Protein AF-A0A5N6RNC7-F1 (afdb_monomer)

Mean predicted aligned error: 12.16 Å

Solvent-accessible surface area (backbone atoms only — not comparable to full-atom values): 7856 Å² total; per-residue (Å²): 132,81,64,52,50,65,52,98,87,67,53,76,30,74,27,64,69,56,45,44,51,73,52,44,59,46,76,66,40,35,49,49,52,51,48,53,55,50,59,54,57,72,73,46,53,91,43,63,34,39,77,50,73,73,43,45,86,49,50,67,60,54,50,54,53,50,51,54,52,48,54,54,50,42,53,72,77,37,73,80,65,56,96,82,65,86,80,82,75,81,90,76,73,96,59,84,92,70,69,70,79,65,77,71,85,77,83,78,87,80,93,68,89,74,90,75,81,87,88,134

pLDDT: mean 70.84, std 22.64, range [21.64, 94.19]

InterPro domains:
  IPR008576 Alpha-N-methyltransferase NTM1 [PF05891] (30-89)
  IPR008576 Alpha-N-methyltransferase NTM1 [PTHR12753] (1-92)
  IPR029063 S-adenosyl-L-methionine-dependent methyltransferase superfamily [G3DSA:3.40.50.150] (24-92)

Secondary structure (DSSP, 8-state):
-PPPEE-TT--EESSHHHHHHHHHSSHHHHHHHHHHHHHHHHTS-SSHHHHTTT-GGGHHHHHHHHHHHHHHHHHHH-TT--TT-----SS-----S----S------------------

Radius of gyration: 20.48 Å; Cα contacts (8 Å, |Δi|>4): 55; chains: 1; bounding box: 55×36×45 Å

Nearest PDB structures (foldseek):
  2ex4-assembly1_B  TM=9.506E-01  e=2.860E-02  Homo sapiens

Organism: NCBI:txid176857

Structure (mmCIF, N/CA/C/O backbone):
data_AF-A0A5N6RNC7-F1
#
_entry.id   AF-A0A5N6RNC7-F1
#
loop_
_atom_site.group_PDB
_atom_site.id
_atom_site.type_symbol
_atom_site.label_atom_id
_atom_site.label_alt_id
_atom_site.label_comp_id
_atom_site.label_asym_id
_atom_site.label_entity_id
_atom_site.label_seq_id
_atom_site.pdbx_PDB_ins_code
_atom_site.Cartn_x
_atom_site.Cartn_y
_atom_site.Cartn_z
_atom_site.occupancy
_atom_site.B_iso_or_equiv
_atom_site.auth_seq_id
_atom_site.auth_comp_id
_atom_site.auth_asym_id
_atom_site.auth_atom_id
_atom_site.pdbx_PDB_model_num
ATOM 1 N N . MET A 1 1 ? 18.535 -15.453 7.097 1.00 55.47 1 MET A N 1
ATOM 2 C CA . MET A 1 1 ? 18.580 -16.015 5.733 1.00 55.47 1 MET A CA 1
ATOM 3 C C . MET A 1 1 ? 18.005 -14.946 4.835 1.00 55.47 1 MET A C 1
ATOM 5 O O . MET A 1 1 ? 16.900 -14.507 5.124 1.00 55.47 1 MET A O 1
ATOM 9 N N . GLU A 1 2 ? 18.762 -14.450 3.859 1.00 65.06 2 GLU A N 1
ATOM 10 C CA . GLU A 1 2 ? 18.192 -13.505 2.896 1.00 65.06 2 GLU A CA 1
ATOM 11 C C . GLU A 1 2 ? 17.291 -14.267 1.933 1.00 65.06 2 GLU A C 1
ATOM 13 O O . GLU A 1 2 ? 17.644 -15.354 1.471 1.00 65.06 2 GLU A O 1
ATOM 18 N N . VAL A 1 3 ? 16.089 -13.739 1.731 1.00 81.94 3 VAL A N 1
ATOM 19 C CA . VAL A 1 3 ? 15.048 -14.371 0.928 1.00 81.94 3 VAL A CA 1
ATOM 20 C C . VAL A 1 3 ? 15.084 -13.719 -0.449 1.00 81.94 3 VAL A C 1
ATOM 22 O O . VAL A 1 3 ? 14.960 -12.500 -0.563 1.00 81.94 3 VAL A O 1
ATOM 25 N N . GLY A 1 4 ? 15.302 -14.531 -1.481 1.00 90.38 4 GLY A N 1
ATOM 26 C CA . GLY A 1 4 ? 15.194 -14.089 -2.869 1.00 90.38 4 GLY A CA 1
ATOM 27 C C . GLY A 1 4 ? 13.742 -13.855 -3.281 1.00 90.38 4 GLY A C 1
ATOM 28 O O . GLY A 1 4 ? 12.807 -14.238 -2.578 1.00 90.38 4 GLY A O 1
ATOM 29 N N . GLY A 1 5 ? 13.548 -13.247 -4.446 1.00 90.88 5 GLY A N 1
ATOM 30 C CA . GLY A 1 5 ? 12.220 -12.967 -4.988 1.00 90.88 5 GLY A CA 1
ATOM 31 C C . GLY A 1 5 ? 12.234 -12.818 -6.502 1.00 90.88 5 GLY A C 1
ATOM 32 O O . GLY A 1 5 ? 13.289 -12.882 -7.135 1.00 90.88 5 GLY A O 1
ATOM 33 N N . SER A 1 6 ? 11.059 -12.617 -7.089 1.00 90.06 6 SER A N 1
ATOM 34 C CA . SER A 1 6 ? 10.913 -12.346 -8.518 1.00 90.06 6 SER A CA 1
ATOM 35 C C . SER A 1 6 ? 9.925 -11.220 -8.781 1.00 90.06 6 SER A C 1
ATOM 37 O O . SER A 1 6 ? 9.007 -11.006 -7.990 1.00 90.06 6 SER A O 1
ATOM 39 N N . ASP A 1 7 ? 10.098 -10.523 -9.901 1.00 89.62 7 ASP A N 1
ATOM 40 C CA . ASP A 1 7 ? 9.097 -9.580 -10.398 1.00 89.62 7 ASP A CA 1
ATOM 41 C C . ASP A 1 7 ? 7.994 -10.287 -11.210 1.00 89.62 7 ASP A C 1
ATOM 43 O O . ASP A 1 7 ? 8.052 -11.492 -11.478 1.00 89.62 7 ASP A O 1
ATOM 47 N N . SER A 1 8 ? 6.983 -9.524 -11.626 1.00 88.44 8 SER A N 1
ATOM 48 C CA . SER A 1 8 ? 5.860 -10.025 -12.429 1.00 88.44 8 SER A CA 1
ATOM 49 C C . SER A 1 8 ? 6.256 -10.484 -13.841 1.00 88.44 8 SER A C 1
ATOM 51 O O . SER A 1 8 ? 5.488 -11.200 -14.476 1.00 88.44 8 SER A O 1
ATOM 53 N N . ASN A 1 9 ? 7.444 -10.107 -14.331 1.00 90.19 9 ASN A N 1
ATOM 54 C CA . ASN A 1 9 ? 7.997 -10.565 -15.610 1.00 90.19 9 ASN A CA 1
ATOM 55 C C . ASN A 1 9 ? 8.834 -11.849 -15.452 1.00 90.19 9 ASN A C 1
ATOM 57 O O . ASN A 1 9 ? 9.411 -12.340 -16.423 1.00 90.19 9 ASN A O 1
ATOM 61 N N . GLY A 1 10 ? 8.921 -12.396 -14.235 1.00 88.00 10 GLY A N 1
ATOM 62 C CA . GLY A 1 10 ? 9.683 -13.602 -13.925 1.00 88.00 10 GLY A CA 1
ATOM 63 C C . GLY A 1 10 ? 11.185 -13.368 -13.753 1.00 88.00 10 GLY A C 1
ATOM 64 O O . GLY A 1 10 ? 11.943 -14.338 -13.656 1.00 88.00 10 GLY A O 1
ATOM 65 N N . ARG A 1 11 ? 11.649 -12.113 -13.692 1.00 89.25 11 ARG A N 1
ATOM 66 C CA . ARG A 1 11 ? 13.052 -11.811 -13.388 1.00 89.25 11 ARG A CA 1
ATOM 67 C C . ARG A 1 11 ? 13.324 -12.134 -11.925 1.00 89.25 11 ARG A C 1
ATOM 69 O O . ARG A 1 11 ? 12.586 -11.702 -11.047 1.00 89.25 11 ARG A O 1
ATOM 76 N N . GLN A 1 12 ? 14.394 -12.880 -11.669 1.00 93.06 12 GLN A N 1
ATOM 77 C CA . GLN A 1 12 ? 14.766 -13.322 -10.325 1.00 93.06 12 GLN A CA 1
ATOM 78 C C . GLN A 1 12 ? 15.829 -12.416 -9.701 1.00 93.06 12 GLN A C 1
ATOM 80 O O . GLN A 1 12 ? 16.753 -11.968 -10.382 1.00 93.06 12 GLN A O 1
ATOM 85 N N . PHE A 1 13 ? 15.721 -12.223 -8.390 1.00 89.69 13 PHE A N 1
ATOM 86 C CA . PHE A 1 13 ? 16.663 -11.493 -7.550 1.00 89.69 13 PHE A CA 1
ATOM 87 C C . PHE A 1 13 ? 17.080 -12.373 -6.373 1.00 89.69 13 PHE A C 1
ATOM 89 O O . PHE A 1 13 ? 16.247 -13.032 -5.744 1.00 89.69 13 PHE A O 1
ATOM 96 N N . LYS A 1 14 ? 18.375 -12.382 -6.058 1.00 90.31 14 LYS A N 1
ATOM 97 C CA . LYS A 1 14 ? 18.936 -13.183 -4.962 1.00 90.31 14 LYS A CA 1
ATOM 98 C C . LYS A 1 14 ? 18.527 -12.641 -3.597 1.00 90.31 14 LYS A C 1
ATOM 100 O O . LYS A 1 14 ? 18.362 -13.427 -2.670 1.00 90.31 14 LYS A O 1
ATOM 105 N N . ASN A 1 15 ? 18.386 -11.321 -3.488 1.00 88.94 15 ASN A N 1
ATOM 106 C CA . ASN A 1 15 ? 17.959 -10.610 -2.288 1.00 88.94 15 ASN A CA 1
ATOM 107 C C . ASN A 1 15 ? 17.358 -9.235 -2.628 1.00 88.94 15 ASN A C 1
ATOM 109 O O . ASN A 1 15 ? 17.347 -8.803 -3.788 1.00 88.94 15 ASN A O 1
ATOM 113 N N . ALA A 1 16 ? 16.845 -8.549 -1.605 1.00 88.25 16 ALA A N 1
ATOM 114 C CA . ALA A 1 16 ? 16.222 -7.238 -1.752 1.00 88.25 16 ALA A CA 1
ATOM 115 C C . ALA A 1 16 ? 17.233 -6.167 -2.192 1.00 88.25 16 ALA A C 1
ATOM 117 O O . ALA A 1 16 ? 16.896 -5.291 -2.982 1.00 88.25 16 ALA A O 1
ATOM 118 N N . GLU A 1 17 ? 18.480 -6.245 -1.734 1.00 90.88 17 GLU A N 1
ATOM 119 C CA . GLU A 1 17 ? 19.554 -5.300 -2.044 1.00 90.88 17 GLU A CA 1
ATOM 120 C C . GLU A 1 17 ? 19.898 -5.310 -3.537 1.00 90.88 17 GLU A C 1
ATOM 122 O O . GLU A 1 17 ? 20.183 -4.266 -4.128 1.00 90.88 17 GLU A O 1
ATOM 127 N N . GLU A 1 18 ? 19.889 -6.489 -4.165 1.00 91.44 18 GLU A N 1
ATOM 128 C CA . GLU A 1 18 ? 20.054 -6.636 -5.608 1.00 91.44 18 GLU A CA 1
ATOM 129 C C . GLU A 1 18 ? 18.889 -6.010 -6.375 1.00 91.44 18 GLU A C 1
ATOM 131 O O . GLU A 1 18 ? 19.136 -5.255 -7.317 1.00 91.44 18 GLU A O 1
ATOM 136 N N . MET A 1 19 ? 17.649 -6.256 -5.940 1.00 92.69 19 MET A N 1
ATOM 137 C CA . MET A 1 19 ? 16.457 -5.655 -6.544 1.00 92.69 19 MET A CA 1
ATOM 138 C C . MET A 1 19 ? 16.485 -4.126 -6.436 1.00 92.69 19 MET A C 1
ATOM 140 O O . MET A 1 19 ? 16.347 -3.437 -7.446 1.00 92.69 19 MET A O 1
ATOM 144 N N . TRP A 1 20 ? 16.768 -3.577 -5.251 1.00 90.75 20 TRP A N 1
ATOM 145 C CA . TRP A 1 20 ? 16.804 -2.128 -5.039 1.00 90.75 20 TRP A CA 1
ATOM 146 C C . TRP A 1 20 ? 17.909 -1.435 -5.827 1.00 90.75 20 TRP A C 1
ATOM 148 O O . TRP A 1 20 ? 17.692 -0.346 -6.356 1.00 90.75 20 TRP A O 1
ATOM 158 N N . ARG A 1 21 ? 19.083 -2.060 -5.955 1.00 92.88 21 ARG A N 1
ATOM 159 C CA . ARG A 1 21 ? 20.168 -1.530 -6.790 1.00 92.88 21 ARG A CA 1
ATOM 160 C C . ARG A 1 21 ? 19.780 -1.492 -8.269 1.00 92.88 21 ARG A C 1
ATOM 162 O O . ARG A 1 21 ? 20.167 -0.561 -8.972 1.00 92.88 21 ARG A O 1
ATOM 169 N N . ASP A 1 22 ? 19.032 -2.485 -8.738 1.00 90.50 22 ASP A N 1
ATOM 170 C CA . ASP A 1 22 ? 18.571 -2.545 -10.121 1.00 90.50 22 ASP A CA 1
ATOM 171 C C . ASP A 1 22 ? 17.456 -1.535 -10.417 1.00 90.50 22 ASP A C 1
ATOM 173 O O . ASP A 1 22 ? 17.561 -0.830 -11.419 1.00 90.50 22 ASP A O 1
ATOM 177 N N . GLN A 1 23 ? 16.458 -1.434 -9.531 1.00 87.38 23 GLN A N 1
ATOM 178 C CA . GLN A 1 23 ? 15.222 -0.661 -9.720 1.00 87.38 23 GLN A CA 1
ATOM 179 C C . GLN A 1 23 ? 15.331 0.814 -9.303 1.00 87.38 23 GLN A C 1
ATOM 181 O O . GLN A 1 23 ? 14.676 1.669 -9.886 1.00 87.38 23 GLN A O 1
ATOM 186 N N . ALA A 1 24 ? 16.143 1.137 -8.291 1.00 90.38 24 ALA A N 1
ATOM 187 C CA . ALA A 1 24 ? 16.199 2.482 -7.704 1.00 90.38 24 ALA A CA 1
ATOM 188 C C . ALA A 1 24 ? 17.602 2.880 -7.194 1.00 90.38 24 ALA A C 1
ATOM 190 O O . ALA A 1 24 ? 17.732 3.789 -6.371 1.00 90.38 24 ALA A O 1
ATOM 191 N N . GLY A 1 25 ? 18.656 2.198 -7.658 1.00 86.94 25 GLY A N 1
ATOM 192 C CA . GLY A 1 25 ? 20.026 2.364 -7.156 1.00 86.94 25 GLY A CA 1
ATOM 193 C C . GLY A 1 25 ? 20.712 3.677 -7.542 1.00 86.94 25 GLY A C 1
ATOM 194 O O . GLY A 1 25 ? 21.691 4.057 -6.902 1.00 86.94 25 GLY A O 1
ATOM 195 N N . ASP A 1 26 ? 20.205 4.382 -8.552 1.00 93.81 26 ASP A N 1
ATOM 196 C CA . ASP A 1 26 ? 20.687 5.700 -8.965 1.00 93.81 26 ASP A CA 1
ATOM 197 C C . ASP A 1 26 ? 19.528 6.715 -9.062 1.00 93.81 26 ASP A C 1
ATOM 199 O O . ASP A 1 26 ? 18.359 6.316 -9.120 1.00 93.81 26 ASP A O 1
ATOM 203 N N . PRO A 1 27 ? 19.810 8.035 -9.063 1.00 93.00 27 PRO A N 1
ATOM 204 C CA . PRO A 1 27 ? 18.767 9.061 -9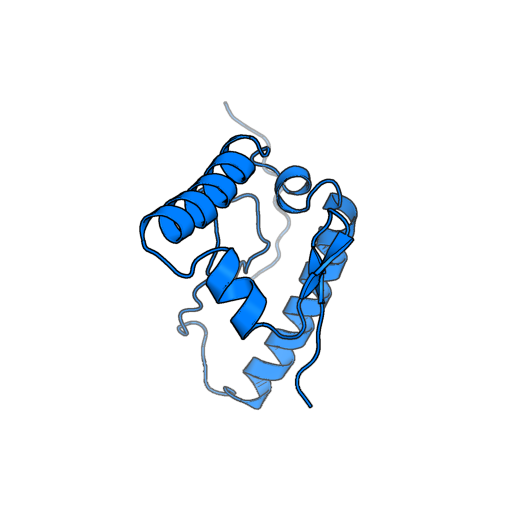.044 1.00 93.00 27 PRO A CA 1
ATOM 205 C C . PRO A 1 27 ? 17.790 9.008 -10.225 1.00 93.00 27 PRO A C 1
ATOM 207 O O . PRO A 1 27 ? 16.618 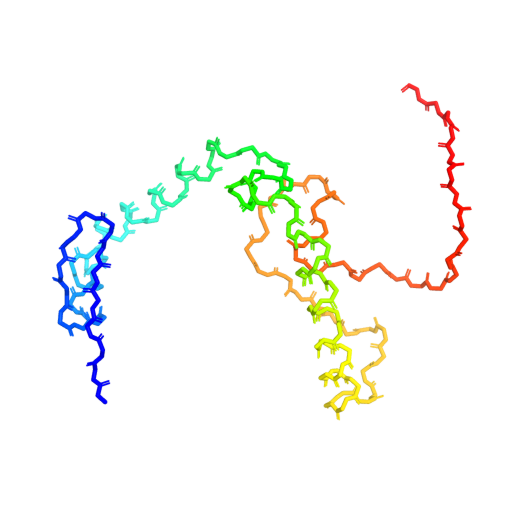9.350 -10.054 1.00 93.00 27 PRO A O 1
ATOM 210 N N . SER A 1 28 ? 18.244 8.583 -11.409 1.00 94.19 28 SER A N 1
ATOM 211 C CA . SER A 1 28 ? 17.396 8.528 -12.604 1.00 94.19 28 SER A CA 1
ATOM 212 C C . SER A 1 28 ? 16.385 7.389 -12.501 1.00 94.19 28 SER A C 1
ATOM 214 O O . SER A 1 28 ? 15.183 7.626 -12.597 1.00 94.19 28 SER A O 1
ATOM 216 N N . LYS A 1 29 ? 16.853 6.191 -12.142 1.00 89.62 29 LYS A N 1
ATOM 217 C CA . LYS A 1 29 ? 16.001 5.024 -11.900 1.00 89.62 29 LYS A CA 1
ATOM 218 C C . LYS A 1 29 ? 15.064 5.210 -10.721 1.00 89.62 29 LYS A C 1
ATOM 220 O O . LYS A 1 29 ? 13.905 4.827 -10.779 1.00 89.62 29 LYS A O 1
ATOM 225 N N . LYS A 1 30 ? 15.535 5.858 -9.653 1.00 87.19 30 LYS A N 1
ATOM 226 C CA . LYS A 1 30 ? 14.680 6.212 -8.516 1.00 87.19 30 LYS A CA 1
ATOM 227 C C . LYS A 1 30 ? 13.532 7.125 -8.952 1.00 87.19 30 LYS A C 1
ATOM 229 O O . LYS A 1 30 ? 12.406 6.941 -8.501 1.00 87.19 30 LYS A O 1
ATOM 234 N N . THR A 1 31 ? 13.808 8.094 -9.825 1.00 91.75 31 THR A N 1
ATOM 235 C CA . THR A 1 31 ? 12.771 8.975 -10.385 1.00 91.75 31 THR A CA 1
ATOM 236 C C . THR A 1 31 ? 11.780 8.176 -11.228 1.00 91.75 31 THR A C 1
ATOM 238 O O . THR A 1 31 ? 10.575 8.314 -11.030 1.00 91.75 31 THR A O 1
ATOM 241 N N . GLU A 1 32 ? 12.279 7.299 -12.101 1.00 89.88 32 GLU A N 1
ATOM 242 C CA . GLU A 1 32 ? 11.460 6.409 -12.929 1.00 89.88 32 GLU A CA 1
ATOM 243 C C . GLU A 1 32 ? 10.550 5.514 -12.070 1.00 89.88 32 GLU A C 1
ATOM 245 O O . GLU A 1 32 ? 9.332 5.530 -12.248 1.00 89.88 32 GLU A O 1
ATOM 250 N N . TRP A 1 33 ? 11.108 4.844 -11.057 1.00 87.50 33 TRP A N 1
ATOM 251 C CA . TRP A 1 33 ? 10.386 3.997 -10.103 1.00 87.50 33 TRP A CA 1
ATOM 252 C C . TRP A 1 33 ? 9.183 4.712 -9.477 1.00 87.50 33 TRP A C 1
ATOM 254 O O . TRP A 1 33 ? 8.066 4.192 -9.493 1.00 87.50 33 TRP A O 1
ATOM 264 N N . TYR A 1 34 ? 9.381 5.929 -8.960 1.00 83.81 34 TYR A N 1
ATOM 265 C CA . TYR A 1 34 ? 8.278 6.697 -8.381 1.00 83.81 34 TYR A CA 1
ATOM 266 C C . TYR A 1 34 ? 7.308 7.228 -9.439 1.00 83.81 34 TYR A C 1
ATOM 268 O O . TYR A 1 34 ? 6.103 7.224 -9.191 1.00 83.81 34 TYR A O 1
ATOM 276 N N . SER A 1 35 ? 7.789 7.643 -10.616 1.00 85.38 35 SER A N 1
ATOM 277 C CA . SER A 1 35 ? 6.907 8.106 -11.695 1.00 85.38 35 SER A CA 1
ATOM 278 C C . SER A 1 35 ? 5.994 7.003 -12.227 1.00 85.38 35 SER A C 1
ATOM 280 O O . SER A 1 35 ? 4.835 7.279 -12.514 1.00 85.38 35 SER A O 1
ATOM 282 N N . HIS A 1 36 ? 6.461 5.750 -12.281 1.00 81.81 36 HIS A N 1
ATOM 283 C CA . HIS A 1 36 ? 5.622 4.606 -12.639 1.00 81.81 36 HIS A CA 1
ATOM 284 C C . HIS A 1 36 ? 4.507 4.390 -11.615 1.00 81.81 36 HIS A C 1
ATOM 286 O O . HIS A 1 36 ? 3.359 4.168 -11.995 1.00 81.81 36 HIS A O 1
ATOM 292 N N . GLY A 1 37 ? 4.822 4.510 -10.321 1.00 80.50 37 GLY A N 1
ATOM 293 C CA . GLY A 1 37 ? 3.819 4.440 -9.259 1.00 80.50 37 GLY A CA 1
ATOM 294 C C . GLY A 1 37 ? 2.763 5.542 -9.379 1.00 80.50 37 GLY A C 1
ATOM 295 O O . GLY A 1 37 ? 1.572 5.250 -9.322 1.00 80.50 37 GLY A O 1
ATOM 296 N N . VAL A 1 38 ? 3.187 6.793 -9.589 1.00 82.44 38 VAL A N 1
ATOM 297 C CA . VAL A 1 38 ? 2.266 7.925 -9.793 1.00 82.44 38 VAL A CA 1
ATOM 298 C C . VAL A 1 38 ? 1.407 7.712 -11.039 1.00 82.44 38 VAL A C 1
ATOM 300 O O . VAL A 1 38 ? 0.186 7.756 -10.936 1.00 82.44 38 VAL A O 1
ATOM 303 N N . GLY A 1 39 ? 2.022 7.405 -12.183 1.00 79.94 39 GLY A N 1
ATOM 304 C CA . GLY A 1 39 ? 1.312 7.224 -13.450 1.00 79.94 39 GLY A CA 1
ATOM 305 C C . GLY A 1 39 ? 0.309 6.068 -13.429 1.00 79.94 39 GLY A C 1
ATOM 306 O O . GLY A 1 39 ? -0.740 6.161 -14.059 1.00 79.94 39 GLY A O 1
ATOM 307 N N . TYR A 1 40 ? 0.579 5.002 -12.667 1.00 81.75 40 TYR A N 1
ATOM 308 C CA . TYR A 1 40 ? -0.412 3.953 -12.421 1.00 81.75 40 TYR A CA 1
ATOM 309 C C . TYR A 1 40 ? -1.638 4.514 -11.688 1.00 81.75 40 TYR A C 1
ATOM 311 O O . TYR A 1 40 ? -2.758 4.380 -12.174 1.00 81.75 40 TYR A O 1
ATOM 319 N N . TRP A 1 41 ? -1.427 5.178 -10.546 1.00 82.88 41 TRP A N 1
ATOM 320 C CA . TRP A 1 41 ? -2.513 5.684 -9.701 1.00 82.88 41 TRP A CA 1
ATOM 321 C C . TRP A 1 41 ? -3.304 6.838 -10.326 1.00 82.88 41 TRP A C 1
ATOM 323 O O . TRP A 1 41 ? -4.483 6.979 -10.018 1.00 82.88 41 TRP A O 1
ATOM 333 N N . GLU A 1 42 ? -2.706 7.631 -11.219 1.00 81.88 42 GLU A N 1
ATOM 334 C CA . GLU A 1 42 ? -3.411 8.671 -11.987 1.00 81.88 42 GLU A CA 1
ATOM 335 C C . GLU A 1 42 ? -4.523 8.103 -12.881 1.00 81.88 42 GLU A C 1
ATOM 337 O O . GLU A 1 42 ? -5.524 8.776 -13.121 1.00 81.88 42 GLU A O 1
ATOM 342 N N . GLY A 1 43 ? -4.358 6.871 -13.374 1.00 79.88 43 GLY A N 1
ATOM 343 C CA . GLY A 1 43 ? -5.349 6.190 -14.209 1.00 79.88 43 GLY A CA 1
ATOM 344 C C . GLY A 1 43 ? -6.371 5.358 -13.431 1.00 79.88 43 GLY A C 1
ATOM 345 O O . GLY A 1 43 ? -7.304 4.829 -14.036 1.00 79.88 43 GLY A O 1
ATOM 346 N N . VAL A 1 44 ? -6.197 5.207 -12.115 1.00 80.00 44 VAL A N 1
ATOM 347 C CA . VAL A 1 44 ? -7.092 4.410 -11.270 1.00 80.00 44 VAL A CA 1
ATOM 348 C C . VAL A 1 44 ? -8.307 5.240 -10.870 1.00 80.00 44 VAL A C 1
ATOM 350 O O . VAL A 1 44 ? -8.186 6.394 -10.459 1.00 80.00 44 VAL A O 1
ATOM 353 N N . ASP A 1 45 ? -9.490 4.632 -10.962 1.00 81.81 45 ASP A N 1
ATOM 354 C CA . ASP A 1 45 ? -10.726 5.285 -10.550 1.00 81.81 45 ASP A CA 1
ATOM 355 C C . ASP A 1 45 ? -10.726 5.617 -9.050 1.00 81.81 45 ASP A C 1
ATOM 357 O O . ASP A 1 45 ? -10.286 4.851 -8.192 1.00 81.81 45 ASP A O 1
ATOM 361 N N . ALA A 1 46 ? -11.294 6.775 -8.752 1.00 81.94 46 ALA A N 1
ATOM 362 C CA . ALA A 1 46 ? -11.417 7.403 -7.449 1.00 81.94 46 ALA A CA 1
ATOM 363 C C . ALA A 1 46 ? -12.491 6.735 -6.557 1.00 81.94 46 ALA A C 1
ATOM 365 O O . ALA A 1 46 ? -13.225 7.412 -5.834 1.00 81.94 46 ALA A O 1
ATOM 366 N N . SER A 1 47 ? -12.603 5.407 -6.613 1.00 79.94 47 SER A N 1
ATOM 367 C CA . SER A 1 47 ? -13.648 4.606 -5.971 1.00 79.94 47 SER A CA 1
ATOM 368 C C . SER A 1 47 ? -13.070 3.495 -5.095 1.00 79.94 47 SER A C 1
ATOM 370 O O . SER A 1 47 ? -11.898 3.140 -5.203 1.00 79.94 47 SER A O 1
ATOM 372 N N . VAL A 1 48 ? -13.908 2.928 -4.215 1.00 77.56 48 VAL A N 1
ATOM 373 C CA . VAL A 1 48 ? -13.539 1.774 -3.368 1.00 77.56 48 VAL A CA 1
ATOM 374 C C . VAL A 1 48 ? -13.024 0.620 -4.227 1.00 77.56 48 VAL A C 1
ATOM 376 O O . VAL A 1 48 ? -12.008 0.015 -3.907 1.00 77.56 48 VAL A O 1
ATOM 379 N N . ASP A 1 49 ? -13.695 0.342 -5.341 1.00 80.94 49 ASP A N 1
ATOM 380 C CA . ASP A 1 49 ? -13.293 -0.736 -6.237 1.00 80.94 49 ASP A CA 1
ATOM 381 C C . ASP A 1 49 ? -11.992 -0.404 -6.982 1.00 80.94 49 ASP A C 1
ATOM 383 O O . ASP A 1 49 ? -11.116 -1.258 -7.085 1.00 80.94 49 ASP A O 1
ATOM 387 N N . GLY A 1 50 ? -11.814 0.850 -7.413 1.00 81.69 50 GLY A N 1
ATOM 388 C CA . GLY A 1 50 ? -10.583 1.316 -8.048 1.00 81.69 50 GLY A CA 1
ATOM 389 C C . GLY A 1 50 ? -9.357 1.170 -7.144 1.00 81.69 50 GLY A C 1
ATOM 390 O O . GLY A 1 50 ? -8.375 0.541 -7.541 1.00 81.69 50 GLY A O 1
ATOM 391 N N . VAL A 1 51 ? -9.414 1.669 -5.903 1.00 82.25 51 VAL A N 1
ATOM 392 C CA . VAL A 1 51 ? -8.261 1.575 -4.986 1.00 82.25 51 VAL A CA 1
ATOM 393 C C . VAL A 1 51 ? -7.971 0.154 -4.518 1.00 82.25 51 VAL A C 1
ATOM 395 O O . VAL A 1 51 ? -6.822 -0.171 -4.226 1.00 82.25 51 VAL A O 1
ATOM 398 N N . LEU A 1 52 ? -8.998 -0.696 -4.472 1.00 84.00 52 LEU A N 1
ATOM 399 C CA . LEU A 1 52 ? -8.865 -2.113 -4.151 1.00 84.00 52 LEU A CA 1
ATOM 400 C C . LEU A 1 52 ? -8.590 -2.970 -5.397 1.00 84.00 52 LEU A C 1
ATOM 402 O O . LEU A 1 52 ? -8.580 -4.192 -5.296 1.00 84.00 52 LEU A O 1
ATOM 406 N N . GLY A 1 53 ? -8.371 -2.368 -6.572 1.00 86.56 53 GLY A N 1
ATOM 407 C CA . GLY A 1 53 ? -8.019 -3.084 -7.801 1.00 86.56 53 GLY A CA 1
ATOM 408 C C . GLY A 1 53 ? -9.081 -4.083 -8.278 1.00 86.56 53 GLY A C 1
ATOM 409 O O . GLY A 1 53 ? -8.728 -5.165 -8.745 1.00 86.56 53 GLY A O 1
ATOM 410 N N . GLY A 1 54 ? -10.368 -3.759 -8.128 1.00 87.00 54 GLY A N 1
ATOM 411 C CA . GLY A 1 54 ? -11.497 -4.629 -8.486 1.00 87.00 54 GLY A CA 1
ATOM 412 C C . GLY A 1 54 ? -11.990 -5.539 -7.355 1.00 87.00 54 GLY A C 1
ATOM 413 O O . GLY A 1 54 ? -12.844 -6.404 -7.566 1.00 87.00 54 GLY A O 1
ATOM 414 N N . TYR A 1 55 ? -11.436 -5.389 -6.148 1.00 87.12 55 TYR A N 1
ATOM 415 C CA . TYR A 1 55 ? -11.795 -6.190 -4.978 1.00 87.12 55 TYR A CA 1
ATOM 416 C C . TYR A 1 55 ? -12.712 -5.441 -4.004 1.00 87.12 55 TYR A C 1
ATOM 418 O O . TYR A 1 55 ? -12.684 -5.711 -2.809 1.00 87.12 55 TYR A O 1
ATOM 426 N N . GLY A 1 56 ? -13.592 -4.548 -4.473 1.00 82.94 56 GLY A N 1
ATOM 427 C CA . GLY A 1 56 ? -14.496 -3.781 -3.601 1.00 82.94 56 GLY A CA 1
ATOM 428 C C . GLY A 1 56 ? -15.319 -4.626 -2.612 1.00 82.94 56 GLY A C 1
ATOM 429 O O . GLY A 1 56 ? -15.652 -4.174 -1.520 1.00 82.94 56 GLY A O 1
ATOM 430 N N . HIS A 1 57 ? -15.590 -5.890 -2.944 1.00 88.62 57 HIS A N 1
ATOM 431 C CA . HIS A 1 57 ? -16.308 -6.841 -2.092 1.00 88.62 57 HIS A CA 1
ATOM 432 C C . HIS A 1 57 ? -15.561 -7.254 -0.808 1.00 88.62 57 HIS A C 1
ATOM 434 O O . HIS A 1 57 ? -16.203 -7.774 0.103 1.00 88.62 57 HIS A O 1
ATOM 440 N N . VAL A 1 58 ? -14.240 -7.040 -0.708 1.00 87.81 58 VAL A N 1
ATOM 441 C CA . VAL A 1 58 ? -13.478 -7.348 0.521 1.00 87.81 58 VAL A CA 1
ATOM 442 C C . VAL A 1 58 ? -13.500 -6.207 1.540 1.00 87.81 58 VAL A C 1
ATOM 444 O O . VAL A 1 58 ? -13.126 -6.428 2.689 1.00 87.81 58 VAL A O 1
ATOM 447 N N . ASN A 1 59 ? -13.983 -5.021 1.147 1.00 83.25 59 ASN A N 1
ATOM 448 C CA . ASN A 1 59 ? -13.975 -3.793 1.946 1.00 83.25 59 ASN A CA 1
ATOM 449 C C . ASN A 1 59 ? -14.511 -3.997 3.370 1.00 83.25 59 ASN A C 1
ATOM 451 O O . ASN A 1 59 ? -13.827 -3.704 4.343 1.00 83.25 59 ASN A O 1
ATOM 455 N N . GLU A 1 60 ? -15.718 -4.550 3.503 1.00 85.00 60 GLU A N 1
ATOM 456 C CA . GLU A 1 60 ? -16.362 -4.711 4.814 1.00 85.00 60 GLU A CA 1
ATOM 457 C C . GLU A 1 60 ? -15.603 -5.675 5.732 1.00 85.00 60 GLU A C 1
ATOM 459 O O . GLU A 1 60 ? -15.481 -5.436 6.933 1.00 85.00 60 GLU A O 1
ATOM 464 N N . ALA A 1 61 ? -15.068 -6.762 5.171 1.00 87.75 61 ALA A N 1
ATOM 465 C CA . ALA A 1 61 ? -14.306 -7.739 5.939 1.00 87.75 61 ALA A CA 1
ATOM 466 C C . ALA A 1 61 ? -12.961 -7.159 6.410 1.00 87.75 61 ALA A C 1
ATOM 468 O O . ALA A 1 61 ? -12.573 -7.373 7.560 1.00 87.75 61 ALA A O 1
ATOM 469 N N . ASP A 1 62 ? -12.282 -6.403 5.543 1.00 80.12 62 ASP A N 1
ATOM 470 C CA . ASP A 1 62 ? -11.012 -5.736 5.846 1.00 80.12 62 ASP A CA 1
ATOM 471 C C . ASP A 1 62 ? -11.169 -4.655 6.931 1.00 80.12 62 ASP A C 1
ATOM 473 O O . ASP A 1 62 ? -10.415 -4.635 7.913 1.00 80.12 62 ASP A O 1
ATOM 477 N N . ILE A 1 63 ? -12.217 -3.823 6.829 1.00 84.06 63 ILE A N 1
ATOM 478 C CA . ILE A 1 63 ? -12.572 -2.832 7.859 1.00 84.06 63 ILE A CA 1
ATOM 479 C C . ILE A 1 63 ? -12.849 -3.518 9.189 1.00 84.06 63 ILE A C 1
ATOM 481 O O . ILE A 1 63 ? -12.256 -3.145 10.202 1.00 84.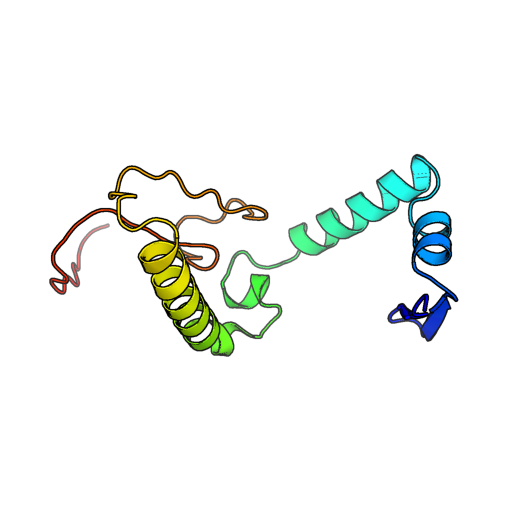06 63 ILE A O 1
ATOM 485 N N . GLY A 1 64 ? -13.745 -4.510 9.198 1.00 83.00 64 GLY A N 1
ATOM 486 C CA . GLY A 1 64 ? -14.179 -5.159 10.433 1.00 83.00 64 GLY A CA 1
ATOM 487 C C . GLY A 1 64 ? -13.023 -5.834 11.173 1.00 83.00 64 GLY A C 1
ATOM 488 O O . GLY A 1 64 ? -12.924 -5.736 12.397 1.00 83.00 64 GLY A O 1
ATOM 489 N N . GLY A 1 65 ? -12.105 -6.468 10.436 1.00 83.81 65 GLY A N 1
ATOM 490 C CA . GLY A 1 65 ? -10.891 -7.054 11.007 1.00 83.81 65 GLY A CA 1
ATOM 491 C C . GLY A 1 65 ? -9.943 -6.003 11.588 1.00 83.81 65 GLY A C 1
ATOM 492 O O . GLY A 1 65 ? -9.466 -6.155 12.716 1.00 83.81 65 GLY A O 1
ATOM 493 N N . SER A 1 66 ? -9.707 -4.917 10.849 1.00 85.06 66 SER A N 1
ATOM 494 C CA . SER A 1 66 ? -8.836 -3.820 11.281 1.00 85.06 66 SER A CA 1
ATOM 495 C C . SER A 1 66 ? -9.383 -3.099 12.512 1.00 85.06 66 SER A C 1
ATOM 497 O O . SER A 1 66 ? -8.637 -2.842 13.456 1.00 85.06 66 SER A O 1
ATOM 499 N N . GLU A 1 67 ? -10.685 -2.815 12.546 1.00 84.31 67 GLU A N 1
ATOM 500 C CA . GLU A 1 67 ? -11.354 -2.194 13.690 1.00 84.31 67 GLU A CA 1
ATOM 501 C C . GLU A 1 67 ? -11.229 -3.063 14.945 1.00 84.31 67 GLU A C 1
ATOM 503 O O . GLU A 1 67 ? -10.817 -2.571 15.997 1.00 84.31 67 GLU A O 1
ATOM 508 N N . ALA A 1 68 ? -11.523 -4.363 14.838 1.00 84.50 68 ALA A N 1
ATOM 509 C CA . ALA A 1 68 ? -11.381 -5.288 15.957 1.00 84.50 68 ALA A CA 1
ATOM 510 C C . ALA A 1 68 ? -9.935 -5.323 16.479 1.00 84.50 68 ALA A C 1
ATOM 512 O O . ALA A 1 68 ? -9.711 -5.190 17.683 1.00 84.50 68 ALA A O 1
ATOM 513 N N . PHE A 1 69 ? -8.955 -5.425 15.576 1.00 86.25 69 PHE A N 1
ATOM 514 C CA . PHE A 1 69 ? -7.535 -5.435 15.924 1.00 86.25 69 PHE A CA 1
ATOM 515 C C . PHE A 1 69 ? -7.092 -4.149 16.639 1.00 86.25 69 PHE A C 1
ATOM 517 O O . PHE A 1 69 ? -6.437 -4.207 17.683 1.00 86.25 69 PHE A O 1
ATOM 524 N N . LEU A 1 70 ? -7.466 -2.983 16.105 1.00 84.62 70 LEU A N 1
ATOM 525 C CA . LEU A 1 70 ? -7.108 -1.686 16.678 1.00 84.62 70 LEU A CA 1
ATOM 526 C C . LEU A 1 70 ? -7.774 -1.465 18.028 1.00 8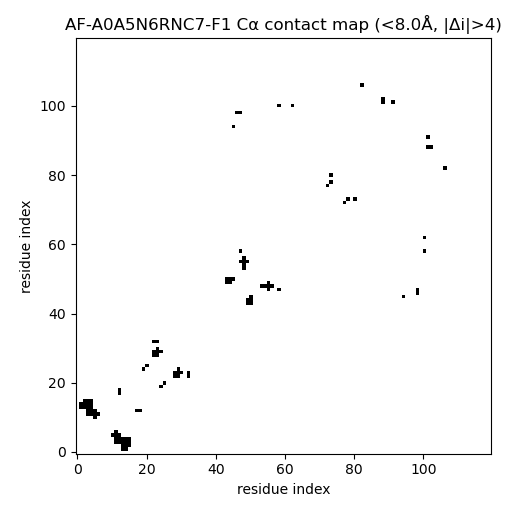4.62 70 LEU A C 1
ATOM 528 O O . LEU A 1 70 ? -7.113 -1.004 18.952 1.00 84.62 70 LEU A O 1
ATOM 532 N N . ASN A 1 71 ? -9.050 -1.822 18.172 1.00 82.69 71 ASN A N 1
ATOM 533 C CA . ASN A 1 71 ? -9.756 -1.699 19.443 1.00 82.69 71 ASN A CA 1
ATOM 534 C C . ASN A 1 71 ? -9.093 -2.555 20.529 1.00 82.69 71 ASN A C 1
ATOM 536 O O . ASN A 1 71 ? -8.893 -2.076 21.648 1.00 82.69 71 ASN A O 1
ATOM 540 N N . THR A 1 72 ? -8.673 -3.782 20.206 1.00 86.25 72 THR A N 1
ATOM 541 C CA . THR A 1 72 ? -7.884 -4.610 21.127 1.00 86.25 72 THR A CA 1
ATOM 542 C C . THR A 1 72 ? -6.560 -3.932 21.484 1.00 86.25 72 THR A C 1
ATOM 544 O O . THR A 1 72 ? -6.278 -3.719 22.660 1.00 86.25 72 THR A O 1
ATOM 547 N N . LEU A 1 73 ? -5.769 -3.512 20.493 1.00 86.56 73 LEU A N 1
ATOM 548 C CA . LEU A 1 73 ? -4.452 -2.920 20.740 1.00 86.56 73 LEU A CA 1
ATOM 549 C C . LEU A 1 73 ? -4.530 -1.611 21.541 1.00 86.56 73 LEU A C 1
ATOM 551 O O . LEU A 1 73 ? -3.752 -1.406 22.474 1.00 86.56 73 LEU A O 1
ATOM 555 N N . LEU A 1 74 ? -5.454 -0.720 21.176 1.00 83.75 74 LEU A N 1
ATOM 556 C CA . LEU A 1 74 ? -5.616 0.586 21.806 1.00 83.75 74 LEU A CA 1
ATOM 557 C C . LEU A 1 74 ? -6.142 0.450 23.234 1.00 83.75 74 LEU A C 1
ATOM 559 O O . LEU A 1 74 ? -5.612 1.104 24.127 1.00 83.75 74 LEU A O 1
ATOM 563 N N . SER A 1 75 ? -7.109 -0.440 23.474 1.00 82.75 75 SER A N 1
ATOM 564 C CA . SER A 1 75 ? -7.625 -0.674 24.829 1.00 82.75 75 SER A CA 1
ATOM 565 C C . SER A 1 75 ? -6.574 -1.279 25.768 1.00 82.75 75 SER A C 1
ATOM 567 O O . SER A 1 75 ? -6.513 -0.901 26.937 1.00 82.75 75 SER A O 1
ATOM 569 N N . GLU A 1 76 ? -5.703 -2.162 25.270 1.00 86.38 76 GLU A N 1
ATOM 570 C CA . GLU A 1 76 ? -4.649 -2.787 26.075 1.00 86.38 76 GLU A CA 1
ATOM 571 C C . GLU A 1 76 ? -3.441 -1.875 26.318 1.00 86.38 76 GLU A C 1
ATOM 573 O O . GLU A 1 76 ? -2.891 -1.840 27.420 1.00 86.38 76 GLU A O 1
ATOM 578 N N . LYS A 1 77 ? -2.968 -1.180 25.277 1.00 82.50 77 LYS A N 1
ATOM 579 C CA . LYS A 1 77 ? -1.718 -0.403 25.332 1.00 82.50 77 LYS A CA 1
ATOM 580 C C . LYS A 1 77 ? -1.936 1.045 25.733 1.00 82.50 77 LYS A C 1
ATOM 582 O O . LYS A 1 77 ? -1.024 1.662 26.281 1.00 82.50 77 LYS A O 1
ATOM 587 N N . PHE A 1 78 ? -3.130 1.570 25.489 1.00 80.94 78 PHE A N 1
ATOM 588 C CA . PHE A 1 78 ? -3.476 2.957 25.746 1.00 80.94 78 PHE A CA 1
ATOM 589 C C . PHE A 1 78 ? -4.836 3.065 26.454 1.00 80.94 78 PHE A C 1
ATOM 591 O O . PHE A 1 78 ? -5.734 3.746 25.967 1.00 80.94 78 PHE A O 1
ATOM 598 N N . PRO A 1 79 ? -4.996 2.457 27.646 1.00 69.81 79 PRO A N 1
ATOM 599 C CA . PRO A 1 79 ? -6.273 2.451 28.369 1.00 69.81 79 PRO A CA 1
ATOM 600 C C . PRO A 1 79 ? -6.760 3.859 28.755 1.00 69.81 79 PRO A C 1
ATOM 602 O O . PRO A 1 79 ? -7.945 4.059 29.002 1.00 69.81 79 PRO A O 1
ATOM 605 N N . SER A 1 80 ? -5.844 4.835 28.793 1.00 67.25 80 SER A N 1
ATOM 606 C CA . SER A 1 80 ? -6.121 6.248 29.078 1.00 67.25 80 SER A CA 1
ATOM 607 C C . SER A 1 80 ? -6.061 7.146 27.839 1.00 67.25 80 SER A C 1
ATOM 609 O O . SER A 1 80 ? -6.199 8.362 27.980 1.00 67.25 80 SER A O 1
ATOM 611 N N . ALA A 1 81 ? -5.820 6.596 26.641 1.00 59.78 81 ALA A N 1
ATOM 612 C CA . ALA A 1 81 ? -5.973 7.362 25.411 1.00 59.78 81 ALA A CA 1
ATOM 613 C C . ALA A 1 81 ? -7.463 7.636 25.218 1.00 59.78 81 ALA A C 1
ATOM 615 O O . ALA A 1 81 ? -8.218 6.808 24.716 1.00 59.78 81 ALA A O 1
ATOM 616 N N . GLY A 1 82 ? -7.893 8.807 25.682 1.00 56.81 82 GLY A N 1
ATOM 617 C CA . GLY A 1 82 ? -9.203 9.341 25.357 1.00 56.81 82 GLY A CA 1
ATOM 618 C C . GLY A 1 82 ? -9.331 9.647 23.862 1.00 56.81 82 GLY A C 1
ATOM 619 O O . GLY A 1 82 ? -8.399 9.476 23.071 1.00 56.81 82 GLY A O 1
ATOM 620 N N . THR A 1 83 ? -10.491 10.184 23.497 1.00 56.78 83 THR A N 1
ATOM 621 C CA . THR A 1 83 ? -10.876 10.607 22.139 1.00 56.78 83 THR A CA 1
ATOM 622 C C . THR A 1 83 ? -9.970 11.670 21.498 1.00 56.78 83 THR A C 1
ATOM 624 O O . THR A 1 83 ? -10.143 11.971 20.323 1.00 56.78 83 THR A O 1
ATOM 627 N N . ASP A 1 84 ? -8.999 12.216 22.236 1.00 57.84 84 ASP A N 1
ATOM 628 C CA . ASP A 1 84 ? -8.079 13.274 21.787 1.00 57.84 84 ASP A CA 1
ATOM 629 C C . ASP A 1 84 ? -6.762 12.749 21.186 1.00 57.84 84 ASP A C 1
ATOM 631 O O . ASP A 1 84 ? -5.844 13.518 20.896 1.00 57.84 84 ASP A O 1
ATOM 635 N N . SER A 1 85 ? -6.632 11.436 20.981 1.00 62.91 85 SER A N 1
ATOM 636 C CA . SER A 1 85 ? -5.443 10.871 20.334 1.00 62.91 85 SER A CA 1
ATOM 637 C C . SER A 1 85 ? -5.549 10.989 18.813 1.00 62.91 85 SER A C 1
ATOM 639 O O . SER A 1 85 ? -6.388 10.349 18.181 1.00 62.91 85 SER A O 1
ATOM 641 N N . HIS A 1 86 ? -4.681 11.800 18.209 1.00 70.00 86 HIS A N 1
ATOM 642 C CA . HIS A 1 86 ? -4.653 11.995 16.762 1.00 70.00 86 HIS A CA 1
ATOM 643 C C . HIS A 1 86 ? -4.056 10.779 16.047 1.00 70.00 86 HIS A C 1
ATOM 645 O O . HIS A 1 86 ? -2.859 10.509 16.142 1.00 70.00 86 HIS A O 1
ATOM 651 N N . LEU A 1 87 ? -4.893 10.070 15.293 1.00 72.62 87 LEU A N 1
ATOM 652 C CA . LEU A 1 87 ? -4.457 9.020 14.379 1.00 72.62 87 LEU A CA 1
ATOM 653 C C . LEU A 1 87 ? -4.219 9.612 12.990 1.00 72.62 87 LEU A C 1
ATOM 655 O O . LEU A 1 87 ? -4.988 10.451 12.520 1.00 72.62 87 LEU A O 1
ATOM 659 N N . VAL A 1 88 ? -3.148 9.169 12.335 1.00 73.56 88 VAL A N 1
ATOM 660 C CA . VAL A 1 88 ?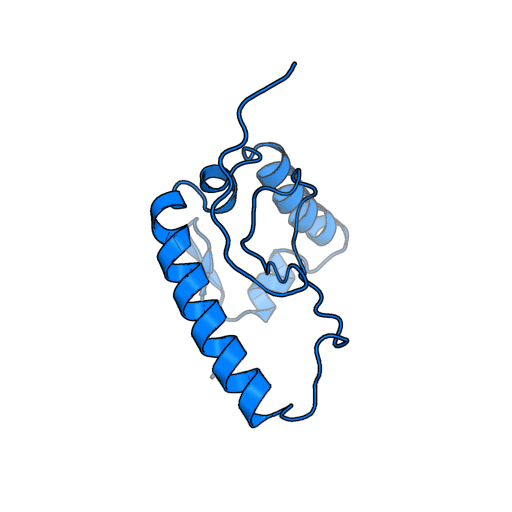 -2.764 9.624 10.996 1.00 73.56 88 VAL A CA 1
ATOM 661 C C . VAL A 1 88 ? -2.789 8.433 10.051 1.00 73.56 88 VAL A C 1
ATOM 663 O O . VAL A 1 88 ? -2.094 7.443 10.273 1.00 73.56 88 VAL A O 1
ATOM 666 N N . ALA A 1 89 ? -3.575 8.547 8.984 1.00 68.31 89 ALA A N 1
ATOM 667 C CA . ALA A 1 89 ? -3.533 7.617 7.867 1.00 68.31 89 ALA A CA 1
ATOM 668 C C . ALA A 1 89 ? -2.452 8.063 6.870 1.00 68.31 89 ALA A C 1
ATOM 670 O O . ALA A 1 89 ? -2.391 9.235 6.498 1.00 68.31 89 ALA A O 1
ATOM 671 N N . LEU A 1 90 ? -1.602 7.133 6.432 1.00 71.44 90 LEU A N 1
ATOM 672 C CA . LEU A 1 90 ? -0.611 7.359 5.377 1.00 71.44 90 LEU A CA 1
ATOM 673 C C . LEU A 1 90 ? -1.073 6.671 4.088 1.00 71.44 90 LEU A C 1
ATOM 675 O O . LEU A 1 90 ? -1.654 5.591 4.146 1.00 71.44 90 LEU A O 1
ATOM 679 N N . GLY A 1 91 ? -0.797 7.286 2.933 1.00 62.97 91 GLY A N 1
ATOM 680 C CA . GLY A 1 91 ? -1.137 6.719 1.620 1.00 62.97 91 GLY A CA 1
ATOM 681 C C . GLY A 1 91 ? -2.551 7.027 1.120 1.00 62.97 91 GLY A C 1
ATOM 682 O O . GLY A 1 91 ? -3.003 6.389 0.177 1.00 62.97 91 GLY A O 1
ATOM 683 N N . THR A 1 92 ? -3.250 7.997 1.715 1.00 60.38 92 THR A N 1
ATOM 684 C CA . THR A 1 92 ? -4.563 8.439 1.234 1.00 60.38 92 THR A CA 1
ATOM 685 C C . THR A 1 92 ? -4.396 9.426 0.074 1.00 60.38 92 THR A C 1
ATOM 687 O O . THR A 1 92 ? -3.944 10.558 0.236 1.00 60.38 92 THR A O 1
ATOM 690 N N . ASN A 1 93 ? -4.747 8.997 -1.133 1.00 51.62 93 ASN A N 1
ATOM 691 C CA . ASN A 1 93 ? -5.027 9.896 -2.248 1.00 51.62 93 ASN A CA 1
ATOM 692 C C . ASN A 1 93 ? -6.279 10.736 -1.921 1.00 51.62 93 ASN A C 1
ATOM 694 O O . ASN A 1 93 ? -7.186 10.285 -1.222 1.00 51.62 93 ASN A O 1
ATOM 698 N N . SER A 1 94 ? -6.304 11.994 -2.370 1.00 50.03 94 SER A N 1
ATOM 699 C CA . SER A 1 94 ? -7.303 13.019 -2.030 1.00 50.03 94 SER A CA 1
ATOM 700 C C . SER A 1 94 ? -8.683 12.747 -2.646 1.00 50.03 94 SER A C 1
ATOM 702 O O . SER A 1 94 ? -9.141 13.473 -3.527 1.00 50.03 94 SER A O 1
ATOM 704 N N . LEU A 1 95 ? -9.343 11.687 -2.189 1.00 41.69 95 LEU A N 1
ATOM 705 C CA . LEU A 1 95 ? -10.698 11.312 -2.572 1.00 41.69 95 LEU A CA 1
ATOM 706 C C . LEU A 1 95 ? -11.718 12.003 -1.651 1.00 41.69 95 LEU A C 1
ATOM 708 O O . LEU A 1 95 ? -11.482 12.113 -0.443 1.00 41.69 95 LEU A O 1
ATOM 712 N N . PRO A 1 96 ? -12.857 12.491 -2.179 1.00 35.75 96 PRO A N 1
ATOM 713 C CA . PRO A 1 96 ? -13.873 13.169 -1.383 1.00 35.75 96 PRO A CA 1
ATOM 714 C C . PRO A 1 96 ? -14.525 12.186 -0.404 1.00 35.75 96 PRO A C 1
ATOM 716 O O . PRO A 1 96 ? -15.384 11.419 -0.810 1.00 35.75 96 PRO A O 1
ATOM 719 N N . LEU A 1 97 ? -14.104 12.208 0.870 1.00 38.56 97 LEU A N 1
ATOM 720 C CA . LEU A 1 97 ? -14.771 11.726 2.104 1.00 38.56 97 LEU A CA 1
ATOM 721 C C . LEU A 1 97 ? -15.490 10.350 2.126 1.00 38.56 97 LEU A C 1
ATOM 723 O O . LEU A 1 97 ? -16.037 9.984 3.168 1.00 38.56 97 LEU A O 1
ATOM 727 N N . SER A 1 98 ? -15.462 9.564 1.049 1.00 39.41 98 SER A N 1
ATOM 728 C CA . SER A 1 98 ? -16.271 8.354 0.861 1.00 39.41 98 SER A CA 1
ATOM 729 C C . SER A 1 98 ? -15.453 7.061 0.803 1.00 39.41 98 SER A C 1
ATOM 731 O O . SER A 1 98 ? -16.044 5.987 0.870 1.00 39.41 98 SER A O 1
ATOM 733 N N . LEU A 1 99 ? -14.119 7.126 0.753 1.00 36.34 99 LEU A N 1
ATOM 734 C CA . LEU A 1 99 ? -13.259 5.963 0.985 1.00 36.34 99 LEU A CA 1
ATOM 735 C C . LEU A 1 99 ? -12.807 5.932 2.445 1.00 36.34 99 LEU A C 1
ATOM 737 O O . LEU A 1 99 ? -11.711 6.356 2.800 1.00 36.34 99 LEU A O 1
ATOM 741 N N . ARG A 1 100 ? -13.690 5.440 3.317 1.00 40.34 100 ARG A N 1
ATOM 742 C CA . ARG A 1 100 ? -13.385 5.138 4.724 1.00 40.34 100 ARG A CA 1
ATOM 743 C C . ARG A 1 100 ? -12.678 3.780 4.851 1.00 40.34 100 ARG A C 1
ATOM 745 O O . ARG A 1 100 ? -13.149 2.958 5.616 1.00 40.34 100 ARG A O 1
ATOM 752 N N . VAL A 1 101 ? -11.570 3.567 4.139 1.00 34.31 101 VAL A N 1
ATOM 753 C CA . VAL A 1 101 ? -10.531 2.550 4.438 1.00 34.31 101 VAL A CA 1
ATOM 754 C C . VAL A 1 101 ? -9.211 3.124 3.922 1.00 34.31 101 VAL A C 1
ATOM 756 O O . VAL A 1 101 ? -8.802 2.883 2.801 1.00 34.31 101 VAL A O 1
ATOM 759 N N . CYS A 1 102 ? -8.640 4.131 4.564 1.00 32.50 102 CYS A N 1
ATOM 760 C CA . CYS A 1 102 ? -7.871 3.955 5.783 1.00 32.50 102 CYS A CA 1
ATOM 761 C C . CYS A 1 102 ? -8.421 4.839 6.902 1.00 32.50 102 CYS A C 1
ATOM 763 O O . CYS A 1 102 ? -8.325 6.058 6.823 1.00 32.50 102 CYS A O 1
ATOM 765 N N . PHE A 1 103 ? -8.940 4.203 7.954 1.00 30.47 103 PHE A N 1
ATOM 766 C CA . PHE A 1 103 ? -9.418 4.810 9.199 1.00 30.47 103 PHE A CA 1
ATOM 767 C C . PHE A 1 103 ? -10.486 5.888 9.018 1.00 30.47 103 PHE A C 1
ATOM 769 O O . PHE A 1 103 ? -10.192 7.034 8.680 1.00 30.47 103 PHE A O 1
ATOM 776 N N . LYS A 1 104 ? -11.727 5.586 9.409 1.00 29.38 104 LYS A N 1
ATOM 777 C CA . LYS A 1 104 ? -12.578 6.669 9.886 1.00 29.38 104 LYS A CA 1
ATOM 778 C C . LYS A 1 104 ? -12.911 6.538 11.353 1.00 29.38 104 LYS A C 1
ATOM 780 O O . LYS A 1 104 ?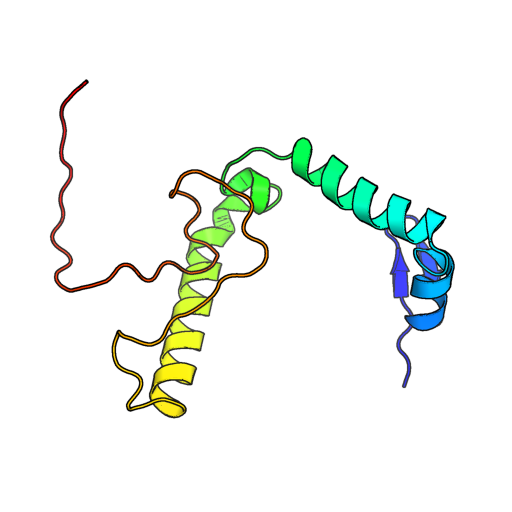 -13.785 5.774 11.734 1.00 29.38 104 LYS A O 1
ATOM 785 N N . PHE A 1 105 ? -12.273 7.400 12.128 1.00 31.02 105 PHE A N 1
ATOM 786 C CA . PHE A 1 105 ? -12.794 7.862 13.399 1.00 31.02 105 PHE A CA 1
ATOM 787 C C . PHE A 1 105 ? -13.553 9.159 13.120 1.00 31.02 105 PHE A C 1
ATOM 789 O O . PHE A 1 105 ? -12.943 10.208 12.935 1.00 31.02 105 PHE A O 1
ATOM 796 N N . ASP A 1 106 ? -14.881 9.081 13.030 1.00 30.73 106 ASP A N 1
ATOM 797 C CA . ASP A 1 106 ? -15.689 10.271 13.287 1.00 30.73 106 ASP A CA 1
ATOM 798 C C . ASP A 1 106 ? -16.005 10.292 14.783 1.00 30.73 106 ASP A C 1
ATOM 800 O O . ASP A 1 106 ? -16.416 9.292 15.373 1.00 30.73 106 ASP A O 1
ATOM 804 N N . ASN A 1 107 ? -15.770 11.458 15.370 1.00 33.50 107 ASN A N 1
ATOM 805 C CA . ASN A 1 107 ? -16.103 11.817 16.734 1.00 33.50 107 ASN A CA 1
ATOM 806 C C . ASN A 1 107 ? -17.571 11.506 17.077 1.00 33.50 107 ASN A C 1
ATOM 808 O O . ASN A 1 107 ? -18.473 11.842 16.316 1.00 33.50 107 ASN A O 1
ATOM 812 N N . PHE A 1 108 ? -17.771 11.020 18.305 1.00 29.50 108 PHE A N 1
ATOM 813 C CA . PHE A 1 108 ? -18.999 11.135 19.101 1.00 29.50 108 PHE A CA 1
ATOM 814 C C . PHE A 1 108 ? -20.253 10.343 18.670 1.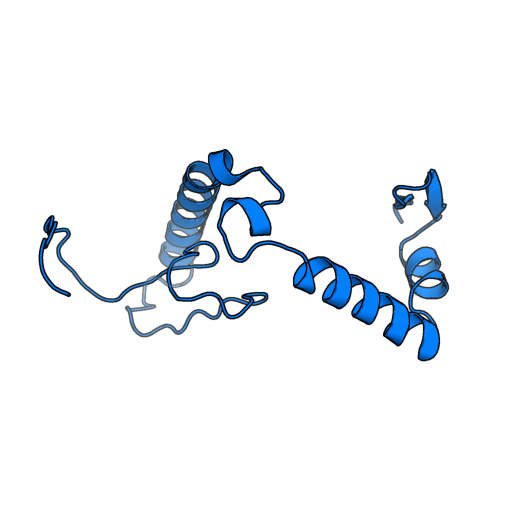00 29.50 108 PHE A C 1
ATOM 816 O O . PHE A 1 108 ? -20.969 10.692 17.743 1.00 29.50 108 PHE A O 1
ATOM 823 N N . GLY A 1 109 ? -20.590 9.347 19.501 1.00 31.69 109 GLY A N 1
ATOM 824 C CA . GLY A 1 109 ? -21.872 9.276 20.212 1.00 31.69 109 GLY A CA 1
ATOM 825 C C . GLY A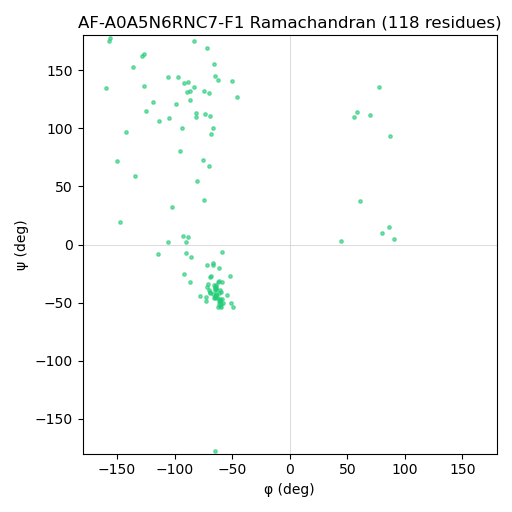 1 109 ? -23.176 9.276 19.404 1.00 31.69 109 GLY A C 1
ATOM 826 O O . GLY A 1 109 ? -23.634 10.309 18.934 1.00 31.69 109 GLY A O 1
ATOM 827 N N . SER A 1 110 ? -23.880 8.142 19.487 1.00 25.92 110 SER A N 1
ATOM 828 C CA . SER A 1 110 ? -25.289 7.933 19.114 1.00 25.92 110 SER A CA 1
ATOM 829 C C . SER A 1 110 ? -25.523 7.563 17.647 1.00 25.92 110 SER A C 1
ATOM 831 O O . SER A 1 110 ? -25.694 8.398 16.764 1.00 25.92 110 SER A O 1
ATOM 833 N N . PHE A 1 111 ? -25.588 6.253 17.401 1.00 24.69 111 PHE A N 1
ATOM 834 C CA . PHE A 1 111 ? -25.967 5.670 16.117 1.00 24.69 111 PHE A CA 1
ATOM 835 C C . PHE A 1 111 ? -27.492 5.782 15.928 1.00 24.69 111 PHE A C 1
ATOM 837 O O . PHE A 1 111 ? -28.243 4.817 16.060 1.00 24.69 111 PHE A O 1
ATOM 844 N N . ALA A 1 112 ? -27.971 6.997 15.666 1.00 23.38 112 ALA A N 1
ATOM 845 C CA . ALA A 1 112 ? -29.302 7.221 15.126 1.00 23.38 112 ALA A CA 1
ATOM 846 C C . ALA A 1 112 ? -29.230 7.132 13.597 1.00 23.38 112 ALA A C 1
ATOM 848 O O . ALA A 1 112 ? -28.474 7.852 12.948 1.00 23.38 112 ALA A O 1
ATOM 849 N N . LYS A 1 113 ? -30.052 6.249 13.017 1.00 29.02 113 LYS A N 1
ATOM 850 C CA . LYS A 1 113 ? -30.428 6.301 11.600 1.00 29.02 113 LYS A CA 1
ATOM 851 C C . LYS A 1 113 ? -30.807 7.738 11.227 1.00 29.02 113 LYS A C 1
ATOM 853 O O . LYS A 1 113 ? -31.736 8.280 11.821 1.00 29.02 113 LYS A O 1
ATOM 858 N N . PHE A 1 114 ? -30.203 8.286 10.178 1.00 21.64 114 PHE A N 1
ATOM 859 C CA . PHE A 1 114 ? -30.844 9.348 9.411 1.00 21.64 114 PHE A CA 1
ATOM 860 C C . PHE A 1 114 ? -30.548 9.182 7.920 1.00 21.64 114 PHE A C 1
ATOM 862 O O . PHE A 1 114 ? -29.507 9.576 7.406 1.00 21.64 114 PHE A O 1
ATOM 869 N N . VAL A 1 115 ? -31.508 8.564 7.231 1.00 32.72 115 VAL A N 1
ATOM 870 C CA . VAL A 1 115 ? -31.791 8.886 5.834 1.00 32.72 115 VAL A CA 1
ATOM 871 C C . VAL A 1 115 ? -32.387 10.294 5.867 1.00 32.72 115 VAL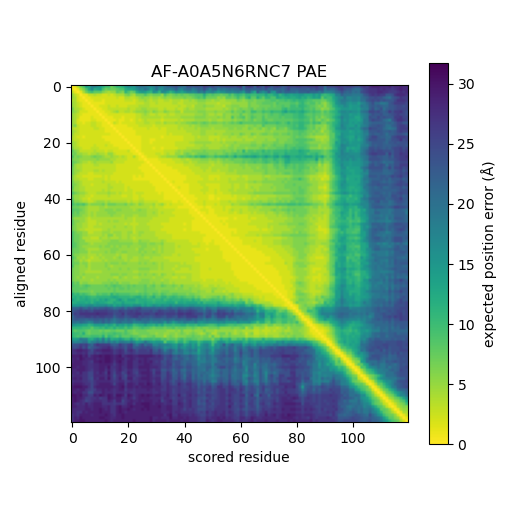 A C 1
ATOM 873 O O . VAL A 1 115 ? -33.495 10.455 6.372 1.00 32.72 115 VAL A O 1
ATOM 876 N N . SER A 1 116 ? -31.672 11.301 5.361 1.00 25.81 116 SER A N 1
ATOM 877 C CA . SER A 1 116 ? -32.306 12.558 4.951 1.00 25.81 116 SER A CA 1
ATOM 878 C C . SER A 1 116 ? -32.363 12.598 3.439 1.00 25.81 116 SER A C 1
ATOM 880 O O . SER A 1 116 ? -31.346 12.762 2.771 1.00 25.81 116 SER A O 1
ATOM 882 N N . SER A 1 117 ? -33.571 12.464 2.906 1.00 30.86 117 SER A N 1
ATOM 883 C CA . SER A 1 117 ? -33.909 13.027 1.605 1.00 30.86 117 SER A CA 1
ATOM 884 C C . SER A 1 117 ? -33.861 14.563 1.653 1.00 30.86 117 SER A C 1
ATOM 886 O O . SER A 1 117 ? -34.131 15.149 2.703 1.00 30.86 117 SER A O 1
ATOM 888 N N . ASN A 1 118 ? -33.639 15.152 0.469 1.00 27.56 118 ASN A N 1
ATOM 889 C CA . ASN A 1 118 ? -33.800 16.562 0.056 1.00 27.56 118 ASN A CA 1
ATOM 890 C C . ASN A 1 118 ? -32.691 17.527 0.517 1.00 27.56 118 ASN A C 1
ATOM 892 O O . ASN A 1 118 ? -32.312 17.514 1.678 1.00 27.56 118 ASN A O 1
ATOM 896 N N . LEU A 1 119 ? -32.150 18.443 -0.290 1.00 31.86 119 LEU A N 1
ATOM 897 C CA . LEU A 1 119 ? -32.385 18.933 -1.662 1.00 31.86 119 LEU A CA 1
ATOM 898 C C . LEU A 1 119 ? -31.042 19.611 -2.054 1.00 31.86 119 LEU A C 1
ATOM 900 O O . LEU A 1 119 ? -30.439 20.259 -1.198 1.00 31.86 119 LEU A O 1
ATOM 904 N N . LEU A 1 120 ? -30.473 19.403 -3.238 1.00 35.53 120 LEU A N 1
ATOM 905 C CA . LEU A 1 120 ? -30.786 20.060 -4.515 1.00 35.53 120 LEU A CA 1
ATOM 906 C C . LEU A 1 120 ? -30.348 19.163 -5.677 1.00 35.53 120 LEU A C 1
ATOM 908 O O . LEU A 1 120 ? -29.259 18.560 -5.558 1.00 35.53 120 LEU A O 1
#

Foldseek 3Di:
DFDKDADPVRHTDPHPVRVCCVQPVDPVSVVVNVVVVVVQLVPFDLDCCRVVVNVSVCLVVVVVVVVVVCVVVCCVVPVPPDPPDDDDDPPDDPRPPPPCPVDDDDDDDDPDDDDDDDDD

Sequence (120 aa):
MEVGGSDSNGRQFKNAEEMWRDQAGDPSKKTEWYSHGVGYWEGVDASVDGVLGGYGHVNEADIGGSEAFLNTLLSEKFPSAGTDSHLVALGTNSLPLSLRVCFKFDNFGSFAKFVSSNLL